Protein AF-A0A945HD72-F1 (afdb_monomer)

Nearest PDB structures (foldseek):
  7b0u-assembly1_F  TM=3.436E-01  e=5.715E+00  Listeria innocua Clip11262
  9iuz-assembly1_C  TM=2.947E-01  e=4.280E+00  Arabidopsis thaliana

Radius of gyration: 13.6 Å; Cα contacts (8 Å, |Δi|>4): 40; chains: 1; bounding box: 23×21×40 Å

Structure (mmCIF, N/CA/C/O backbone):
data_AF-A0A945HD72-F1
#
_entry.id   AF-A0A945HD72-F1
#
loop_
_atom_site.group_PDB
_atom_site.id
_atom_site.type_symbol
_atom_site.label_atom_id
_atom_site.label_alt_id
_atom_site.label_comp_id
_atom_site.label_asym_id
_atom_site.label_entity_id
_atom_site.label_seq_id
_atom_site.pdbx_PDB_ins_code
_atom_site.Cartn_x
_atom_site.Cartn_y
_atom_site.Cartn_z
_atom_site.occupancy
_atom_site.B_iso_or_equiv
_atom_site.au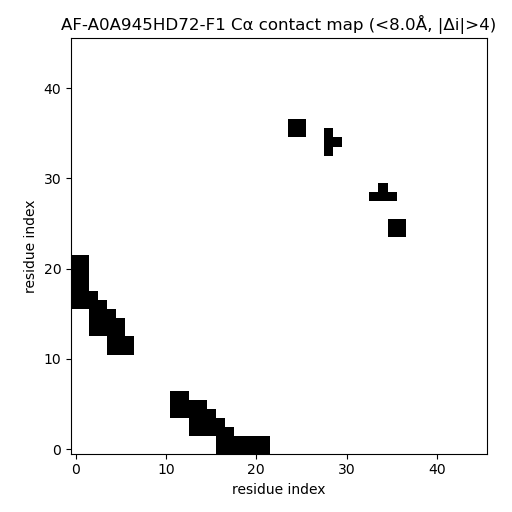th_seq_id
_atom_site.auth_comp_id
_atom_site.auth_asym_id
_atom_site.auth_atom_id
_atom_site.pdbx_PDB_model_num
ATOM 1 N N . MET A 1 1 ? -1.088 3.867 -5.639 1.00 89.44 1 MET A N 1
ATOM 2 C CA . MET A 1 1 ? -1.671 4.528 -4.452 1.00 89.44 1 MET A CA 1
ATOM 3 C C . MET A 1 1 ? -1.405 3.666 -3.228 1.00 89.44 1 MET A C 1
ATOM 5 O O . MET A 1 1 ? -1.345 2.449 -3.362 1.00 89.44 1 MET A O 1
ATOM 9 N N . ASN A 1 2 ? -1.214 4.283 -2.067 1.00 92.69 2 ASN A N 1
ATOM 10 C CA . ASN A 1 2 ? -1.085 3.625 -0.771 1.00 92.69 2 ASN A CA 1
ATOM 11 C C . ASN A 1 2 ? -2.079 4.250 0.211 1.00 92.69 2 ASN A C 1
ATOM 13 O O . ASN A 1 2 ? -2.311 5.456 0.157 1.00 92.69 2 ASN A O 1
ATOM 17 N N . ILE A 1 3 ? -2.661 3.422 1.074 1.00 94.94 3 ILE A N 1
ATOM 18 C CA . ILE A 1 3 ? -3.634 3.838 2.080 1.00 94.94 3 ILE A CA 1
ATOM 19 C C . ILE A 1 3 ? -3.138 3.340 3.433 1.00 94.94 3 ILE A C 1
ATOM 21 O O . ILE A 1 3 ? -2.718 2.184 3.539 1.00 94.94 3 ILE A O 1
ATOM 25 N N . LEU A 1 4 ? -3.176 4.208 4.441 1.00 95.31 4 LEU A N 1
ATOM 26 C CA . LEU A 1 4 ? -2.861 3.860 5.818 1.00 95.31 4 LEU A CA 1
ATOM 27 C C . LEU A 1 4 ? -4.152 3.792 6.632 1.00 95.31 4 LEU A C 1
ATOM 29 O O . LEU A 1 4 ? -4.907 4.764 6.698 1.00 95.31 4 LEU A O 1
ATOM 33 N N . PHE A 1 5 ? -4.368 2.644 7.266 1.00 96.75 5 PHE A N 1
ATOM 34 C CA . PHE A 1 5 ? -5.508 2.396 8.139 1.00 96.75 5 PHE A CA 1
ATOM 35 C C . PHE A 1 5 ? -5.049 2.212 9.589 1.00 96.75 5 PHE A C 1
ATOM 37 O O . PHE A 1 5 ? -3.962 1.684 9.833 1.00 96.75 5 PHE A O 1
ATOM 44 N N . ALA A 1 6 ? -5.895 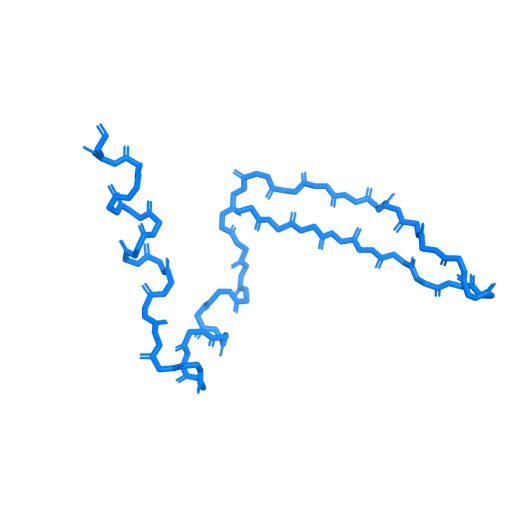2.605 10.540 1.00 96.94 6 ALA A N 1
ATOM 45 C CA . ALA A 1 6 ? -5.849 2.140 11.924 1.00 96.94 6 ALA A CA 1
ATOM 46 C C . ALA A 1 6 ? -7.020 1.187 12.170 1.00 96.94 6 ALA A C 1
ATOM 48 O O . ALA A 1 6 ? -8.107 1.397 11.640 1.00 96.94 6 ALA A O 1
ATOM 49 N N . VAL A 1 7 ? -6.798 0.154 12.979 1.00 96.69 7 VAL A N 1
ATOM 50 C CA . VAL A 1 7 ? -7.844 -0.785 13.394 1.00 96.69 7 VAL A CA 1
ATOM 51 C C . VAL A 1 7 ? -7.908 -0.775 14.912 1.00 96.69 7 VAL A C 1
ATOM 53 O O . VAL A 1 7 ? -6.878 -0.957 15.568 1.00 96.69 7 VAL A O 1
ATOM 56 N N . LYS A 1 8 ? -9.094 -0.529 15.465 1.00 97.12 8 LYS A N 1
ATOM 57 C CA . LYS A 1 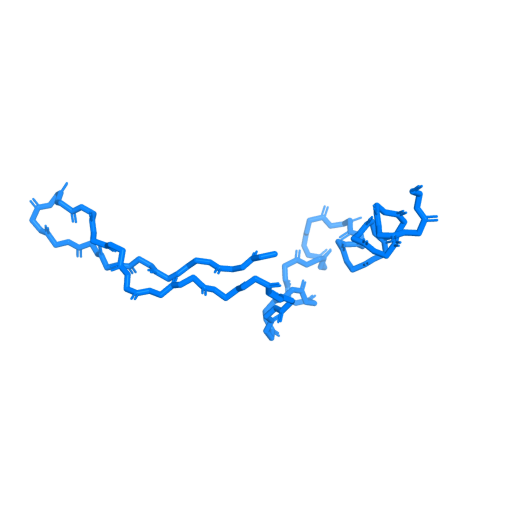8 ? -9.326 -0.512 16.909 1.00 97.12 8 LYS A CA 1
ATOM 58 C C . LYS A 1 8 ? -10.756 -0.950 17.198 1.00 97.12 8 LYS A C 1
ATOM 60 O O . LYS A 1 8 ? -11.662 -0.428 16.569 1.00 97.12 8 LYS A O 1
ATOM 65 N N . ASP A 1 9 ? -10.936 -1.859 18.156 1.00 96.56 9 ASP A N 1
ATOM 66 C CA . ASP A 1 9 ? -12.260 -2.318 18.601 1.00 96.56 9 ASP A CA 1
ATOM 67 C C . ASP A 1 9 ? -13.152 -2.780 17.422 1.00 96.56 9 ASP A C 1
ATOM 69 O O . ASP A 1 9 ? -14.322 -2.431 17.339 1.00 96.56 9 ASP A O 1
ATOM 73 N N . ASP A 1 10 ? -12.560 -3.524 16.474 1.00 95.44 10 ASP A N 1
ATOM 74 C CA . ASP A 1 10 ? -13.164 -3.967 15.201 1.00 95.44 10 ASP A CA 1
ATOM 75 C C . ASP A 1 10 ? -13.626 -2.847 14.239 1.00 95.44 10 ASP A C 1
ATOM 77 O O . ASP A 1 10 ? -14.206 -3.118 13.185 1.00 95.44 10 ASP A O 1
ATOM 81 N N . GLU A 1 11 ? -13.287 -1.589 14.524 1.00 96.69 11 GLU A N 1
ATOM 82 C CA . GLU A 1 11 ? -13.514 -0.445 13.643 1.00 96.69 11 GLU A CA 1
ATOM 83 C C . GLU A 1 11 ? -12.258 -0.098 12.825 1.00 96.69 11 GLU A C 1
ATOM 85 O O . GLU A 1 11 ? -11.127 -0.101 13.326 1.00 96.69 11 GLU A O 1
ATOM 90 N N . ILE A 1 12 ? -12.459 0.219 11.540 1.00 96.94 12 ILE A N 1
ATOM 91 C CA . ILE A 1 12 ? -11.398 0.604 10.600 1.00 96.94 12 ILE A CA 1
ATOM 92 C C . ILE A 1 12 ? -11.443 2.117 10.381 1.00 96.94 12 ILE A C 1
ATOM 94 O O . ILE A 1 12 ? -12.422 2.659 9.872 1.00 96.94 12 ILE A O 1
ATOM 98 N N . PHE A 1 13 ? -10.338 2.790 10.686 1.00 97.31 13 PHE A N 1
ATOM 99 C CA . PHE A 1 13 ? -10.156 4.226 10.511 1.00 97.31 13 PHE A CA 1
ATOM 100 C C . PHE A 1 13 ? -9.199 4.505 9.356 1.00 97.31 13 PHE A C 1
ATOM 102 O O . PHE A 1 13 ? -8.119 3.918 9.268 1.00 97.31 13 PHE A O 1
ATOM 109 N N . LEU A 1 14 ? -9.570 5.441 8.485 1.00 96.44 14 LEU A N 1
ATOM 110 C CA . LEU A 1 14 ? -8.688 5.957 7.444 1.00 96.44 14 LEU A CA 1
ATOM 111 C C . LEU A 1 14 ? -7.790 7.054 8.029 1.00 96.44 14 LEU A C 1
ATOM 113 O O . LEU A 1 14 ? -8.299 8.061 8.514 1.00 96.44 14 LEU A O 1
ATOM 117 N N . ILE A 1 15 ? -6.469 6.874 7.959 1.00 96.31 15 ILE A N 1
ATOM 118 C CA . ILE A 1 15 ? -5.502 7.877 8.431 1.00 96.31 15 ILE A CA 1
ATOM 119 C C . ILE A 1 15 ? -5.078 8.782 7.277 1.00 96.31 15 ILE A C 1
ATOM 121 O O . ILE A 1 15 ? -5.241 9.996 7.333 1.00 96.31 15 ILE A O 1
ATOM 125 N N . GLU A 1 16 ? -4.515 8.189 6.225 1.00 95.94 16 GLU A N 1
ATOM 126 C CA . GLU A 1 16 ? -3.996 8.936 5.084 1.00 95.94 16 GLU A CA 1
ATOM 127 C C . GLU A 1 16 ? -4.129 8.147 3.784 1.00 95.94 16 GLU A C 1
ATOM 129 O O . GLU A 1 16 ? -4.082 6.913 3.752 1.00 95.94 16 GLU A O 1
ATOM 134 N N . VAL A 1 17 ? -4.241 8.893 2.688 1.00 95.19 17 VAL A N 1
ATOM 135 C CA . VAL A 1 17 ? -4.186 8.359 1.331 1.00 95.19 17 VAL A CA 1
ATOM 136 C C . VAL A 1 17 ? -3.052 9.056 0.597 1.00 95.19 17 VAL A C 1
ATOM 138 O O . VAL A 1 17 ? -3.059 10.269 0.409 1.00 95.19 17 VAL A O 1
ATOM 141 N N . ASN A 1 18 ? -2.080 8.270 0.148 1.00 95.81 18 ASN A N 1
ATOM 142 C CA . ASN A 1 18 ? -0.964 8.729 -0.660 1.00 95.81 18 ASN A CA 1
ATOM 143 C C . ASN A 1 18 ? -1.179 8.266 -2.113 1.00 95.81 18 ASN A C 1
ATOM 145 O O . ASN A 1 18 ? -0.911 7.098 -2.429 1.00 95.81 18 ASN A O 1
ATOM 149 N N . PRO A 1 19 ? -1.605 9.141 -3.046 1.00 91.81 19 PRO A N 1
ATOM 150 C CA . PRO A 1 19 ? -1.824 8.795 -4.456 1.00 91.81 19 PRO A CA 1
ATOM 151 C C . PRO A 1 19 ? -0.506 8.675 -5.246 1.00 91.81 19 PRO A C 1
ATOM 153 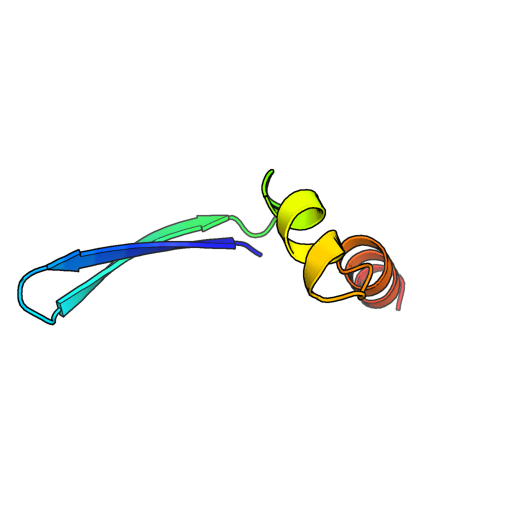O O . PRO A 1 19 ? -0.402 9.061 -6.401 1.00 91.81 19 PRO A O 1
ATOM 156 N N . ARG A 1 20 ? 0.528 8.110 -4.622 1.00 91.75 20 ARG A N 1
ATOM 157 C CA . ARG A 1 20 ? 1.848 7.858 -5.207 1.00 91.75 20 ARG A CA 1
ATOM 158 C C . ARG A 1 20 ? 2.322 6.454 -4.858 1.00 91.75 20 ARG A C 1
ATOM 160 O O . ARG A 1 20 ? 1.709 5.753 -4.047 1.00 91.75 20 ARG A O 1
ATOM 167 N N . ALA A 1 21 ? 3.417 6.029 -5.479 1.00 88.25 21 ALA A N 1
ATOM 168 C CA . ALA A 1 21 ? 4.136 4.849 -5.023 1.00 88.25 21 ALA A CA 1
ATOM 169 C C . ALA A 1 21 ? 4.677 5.088 -3.601 1.00 88.25 21 ALA A C 1
ATOM 171 O O . ALA A 1 21 ? 5.099 6.194 -3.245 1.00 88.25 21 ALA A O 1
ATOM 172 N N . TYR A 1 22 ? 4.657 4.041 -2.782 1.00 90.19 22 TYR A N 1
ATOM 173 C CA . TYR A 1 22 ? 5.172 4.072 -1.418 1.00 90.19 22 TYR A CA 1
ATOM 174 C C . TYR A 1 22 ? 6.397 3.164 -1.294 1.00 90.19 22 TYR A C 1
ATOM 176 O O . TYR A 1 22 ? 6.642 2.292 -2.127 1.00 90.19 22 TYR A O 1
ATOM 184 N N . ARG A 1 23 ? 7.193 3.378 -0.245 1.00 88.50 23 ARG A N 1
ATOM 185 C CA . ARG A 1 23 ? 8.546 2.804 -0.106 1.00 88.50 23 ARG A CA 1
ATOM 186 C C . ARG A 1 23 ? 8.583 1.276 -0.005 1.00 88.50 23 ARG A C 1
ATOM 188 O O . ARG A 1 23 ? 9.640 0.674 -0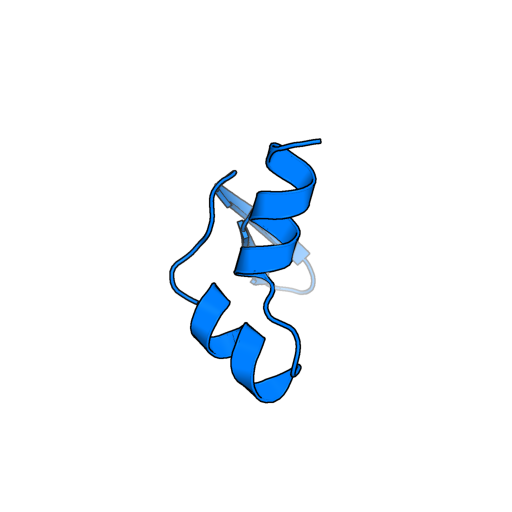.121 1.00 88.50 23 ARG A O 1
ATOM 195 N N . THR A 1 24 ? 7.432 0.653 0.196 1.00 90.19 24 THR A N 1
ATOM 196 C CA . THR A 1 24 ? 7.284 -0.782 0.414 1.00 90.19 24 THR A CA 1
ATOM 197 C C . THR A 1 24 ? 6.863 -1.533 -0.868 1.00 90.19 24 THR A C 1
ATOM 199 O O . THR A 1 24 ? 6.886 -2.764 -0.896 1.00 90.19 24 THR A O 1
ATOM 202 N N . VAL A 1 25 ? 6.604 -0.828 -1.983 1.00 91.25 25 VAL A N 1
ATOM 203 C CA . VAL A 1 25 ? 6.318 -1.446 -3.296 1.00 91.25 25 VAL A CA 1
ATOM 204 C C . VAL A 1 25 ? 7.399 -2.452 -3.735 1.00 91.25 25 VAL A C 1
ATOM 206 O O . VAL A 1 25 ? 7.029 -3.561 -4.129 1.00 91.25 25 VAL A O 1
ATOM 209 N N . PRO A 1 26 ? 8.717 -2.162 -3.643 1.00 89.69 26 PRO A N 1
ATOM 210 C CA . PRO A 1 26 ? 9.745 -3.134 -4.030 1.00 89.69 26 PRO A CA 1
ATOM 21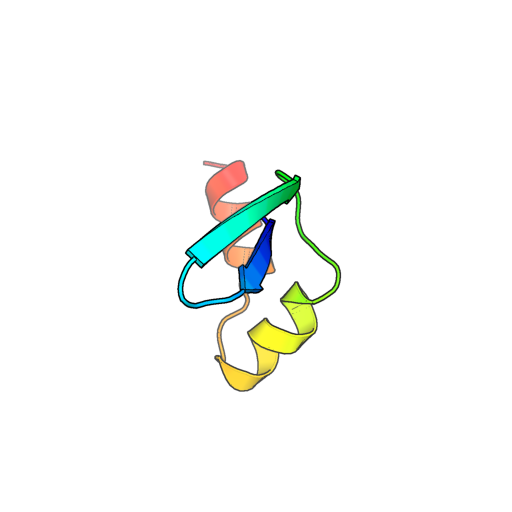1 C C . PRO A 1 26 ? 9.803 -4.348 -3.098 1.00 89.69 26 PRO A C 1
ATOM 213 O O . PRO A 1 26 ? 10.122 -5.449 -3.543 1.00 89.69 26 PRO A O 1
ATOM 216 N N . PHE A 1 27 ? 9.478 -4.155 -1.815 1.00 92.50 27 PHE A N 1
ATOM 217 C CA . PHE A 1 27 ? 9.431 -5.233 -0.829 1.00 92.50 27 PHE A CA 1
ATOM 218 C C . PHE A 1 27 ? 8.319 -6.234 -1.158 1.00 92.50 27 PHE A C 1
ATOM 220 O O . PHE A 1 27 ? 8.576 -7.431 -1.153 1.00 92.50 27 PHE A O 1
ATOM 227 N N . PHE A 1 28 ? 7.128 -5.757 -1.537 1.00 89.62 28 PHE A N 1
ATOM 228 C CA . PHE A 1 28 ? 6.011 -6.623 -1.932 1.00 89.62 28 PHE A CA 1
ATOM 229 C C . PHE A 1 28 ? 6.146 -7.213 -3.338 1.00 89.62 28 PHE A C 1
ATOM 231 O O . PHE A 1 28 ? 5.721 -8.340 -3.570 1.00 89.62 28 PHE A O 1
ATOM 238 N N . SER A 1 29 ? 6.774 -6.497 -4.271 1.00 92.31 29 SER A N 1
ATOM 239 C CA . SER A 1 29 ? 6.924 -6.980 -5.654 1.00 92.31 29 SER A CA 1
ATOM 240 C C . SER A 1 29 ? 7.744 -8.276 -5.743 1.00 92.31 29 SER A C 1
ATOM 242 O O . SER A 1 29 ? 7.499 -9.100 -6.620 1.00 92.31 29 SER A O 1
ATOM 244 N N . LYS A 1 30 ? 8.701 -8.481 -4.826 1.00 89.06 30 LYS A N 1
ATOM 245 C CA . LYS A 1 30 ? 9.570 -9.670 -4.800 1.00 89.06 30 LYS A CA 1
ATOM 246 C C . LYS A 1 30 ? 8.820 -10.981 -4.499 1.00 89.06 30 LYS A C 1
ATOM 248 O O . LYS A 1 30 ? 8.863 -11.858 -5.354 1.00 89.06 30 LYS A O 1
ATOM 253 N N . PRO A 1 31 ? 8.139 -11.148 -3.346 1.00 94.88 31 PRO A N 1
ATOM 254 C CA . PRO A 1 31 ? 7.448 -12.397 -3.015 1.00 94.88 31 PRO A CA 1
ATOM 255 C C . PRO A 1 31 ? 6.226 -12.658 -3.899 1.00 94.88 31 PRO A C 1
ATOM 257 O O . PRO A 1 31 ? 5.902 -13.809 -4.157 1.00 94.88 31 PRO A O 1
ATOM 260 N N . ILE A 1 32 ? 5.569 -11.604 -4.394 1.00 93.81 32 ILE A N 1
ATOM 261 C CA . ILE A 1 32 ? 4.425 -11.739 -5.307 1.00 93.81 32 ILE A CA 1
ATOM 262 C C . ILE A 1 32 ? 4.894 -12.197 -6.703 1.00 93.81 32 ILE A C 1
ATOM 264 O O . ILE A 1 32 ? 4.09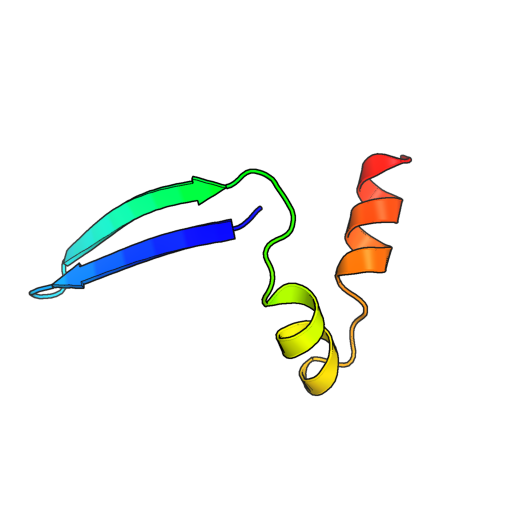5 -12.708 -7.481 1.00 93.81 32 ILE A O 1
ATOM 268 N N . GLY A 1 33 ? 6.178 -12.032 -7.048 1.00 93.94 33 GLY A N 1
ATOM 269 C CA . GLY A 1 33 ? 6.724 -12.405 -8.359 1.00 93.94 33 GLY A CA 1
ATOM 270 C C . GLY A 1 33 ? 6.281 -11.487 -9.502 1.00 93.94 33 GLY A C 1
ATOM 271 O O . GLY A 1 33 ? 6.4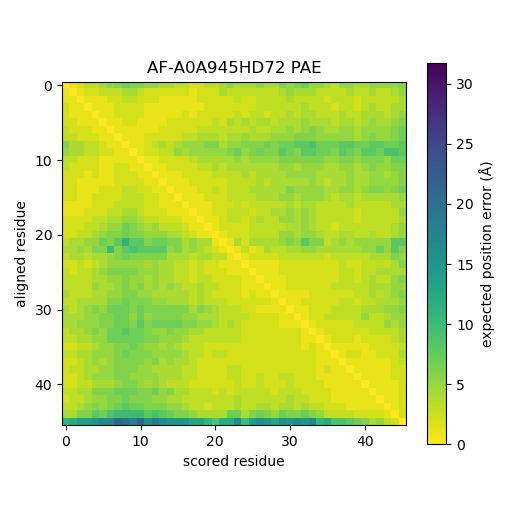82 -11.809 -10.669 1.00 93.94 33 GLY A O 1
ATOM 272 N N . HIS A 1 34 ? 5.682 -10.341 -9.175 1.00 94.62 34 HIS A N 1
ATOM 273 C CA . HIS A 1 34 ? 5.108 -9.409 -10.138 1.00 94.62 34 HIS A CA 1
ATOM 274 C C . HIS A 1 34 ? 5.749 -8.021 -9.979 1.00 94.62 34 HIS A C 1
ATOM 276 O O . HIS A 1 34 ? 5.744 -7.461 -8.878 1.00 94.62 34 HIS A O 1
ATOM 282 N N . PRO A 1 35 ? 6.285 -7.416 -11.057 1.00 93.00 35 PRO A N 1
ATOM 283 C CA . PRO A 1 35 ? 6.905 -6.097 -11.003 1.00 93.00 35 PRO A CA 1
ATOM 284 C C . PRO A 1 35 ? 5.843 -4.983 -10.982 1.00 93.00 35 PRO A C 1
ATOM 286 O O . PRO A 1 35 ? 5.613 -4.309 -11.985 1.00 93.00 35 PRO A O 1
ATOM 289 N N . LEU A 1 36 ? 5.228 -4.746 -9.818 1.00 92.56 36 LEU A N 1
ATOM 290 C CA . LEU A 1 36 ? 4.131 -3.779 -9.632 1.00 92.56 36 LEU A CA 1
ATOM 291 C C . LEU A 1 36 ? 4.466 -2.363 -10.135 1.00 92.56 36 LEU A C 1
ATOM 293 O O . LEU A 1 36 ? 3.607 -1.669 -10.680 1.00 92.56 36 LEU A O 1
ATOM 297 N N . GLY A 1 37 ? 5.727 -1.939 -9.993 1.00 92.12 37 GLY A N 1
ATOM 298 C CA . GLY A 1 37 ? 6.196 -0.658 -10.528 1.00 92.12 37 GLY A CA 1
ATOM 299 C C . GLY A 1 37 ? 6.079 -0.573 -12.053 1.00 92.12 37 GLY A C 1
ATOM 300 O O . GLY A 1 37 ? 5.586 0.426 -12.566 1.00 92.12 37 GLY A O 1
ATOM 301 N N . LYS A 1 38 ? 6.439 -1.647 -12.769 1.00 93.62 38 LYS A N 1
ATOM 302 C CA . LYS A 1 38 ? 6.363 -1.715 -14.237 1.00 93.62 38 LYS A CA 1
ATOM 303 C C . LYS A 1 38 ? 4.919 -1.626 -14.722 1.00 93.62 38 LYS A C 1
ATOM 305 O O . LYS A 1 38 ? 4.638 -0.883 -15.653 1.00 93.62 38 LYS A O 1
ATOM 310 N N . TYR A 1 39 ? 4.011 -2.341 -14.060 1.00 94.06 39 TYR A N 1
ATOM 311 C CA . TYR A 1 39 ? 2.584 -2.298 -14.390 1.00 94.06 39 TYR A CA 1
ATOM 312 C C . TYR A 1 39 ? 1.997 -0.907 -14.186 1.00 94.06 39 TYR A C 1
ATOM 314 O O . TYR A 1 39 ? 1.243 -0.429 -15.023 1.00 94.06 39 TYR A O 1
ATOM 322 N N . THR A 1 40 ? 2.390 -0.232 -13.103 1.00 92.75 40 THR A N 1
ATOM 323 C CA . THR A 1 40 ? 1.935 1.137 -12.842 1.00 92.75 40 THR A CA 1
ATOM 324 C C . THR A 1 40 ? 2.429 2.096 -13.927 1.00 92.75 40 THR A C 1
ATOM 326 O O . THR A 1 40 ? 1.656 2.918 -14.396 1.00 92.75 40 THR A O 1
ATOM 329 N N . THR A 1 41 ? 3.687 1.974 -14.367 1.00 94.94 41 THR A N 1
ATOM 330 C CA . THR A 1 41 ? 4.212 2.774 -15.485 1.00 94.94 41 THR A CA 1
ATOM 331 C C . THR A 1 41 ? 3.450 2.513 -16.780 1.00 94.94 41 THR A C 1
ATOM 333 O O . THR A 1 41 ? 3.128 3.467 -17.472 1.00 94.94 41 THR A O 1
ATOM 336 N N . TRP A 1 42 ? 3.135 1.254 -17.098 1.00 96.12 42 TRP A N 1
ATOM 337 C CA . TRP A 1 42 ? 2.328 0.927 -18.277 1.00 96.12 42 TRP A C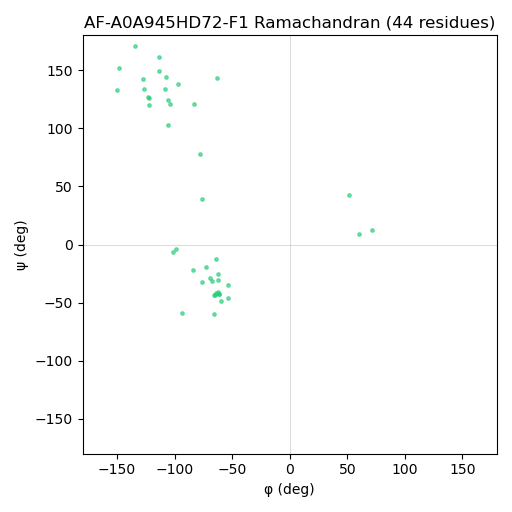A 1
ATOM 338 C C . TRP A 1 42 ? 0.948 1.580 -18.228 1.00 96.12 42 TRP A C 1
ATOM 340 O O . TRP A 1 42 ? 0.595 2.282 -19.162 1.00 96.12 42 TRP A O 1
ATOM 350 N N . LEU A 1 43 ? 0.236 1.456 -17.105 1.00 94.00 43 LEU A N 1
ATOM 351 C CA . LEU A 1 43 ? -1.076 2.085 -16.911 1.00 94.00 43 LEU A CA 1
ATOM 352 C C . LEU A 1 43 ? -1.050 3.620 -16.966 1.00 94.00 43 LEU A C 1
ATOM 354 O O . LEU A 1 43 ? -2.081 4.229 -17.202 1.00 94.00 43 LEU A O 1
ATOM 358 N N . MET A 1 44 ? 0.088 4.252 -16.667 1.00 93.25 44 MET A N 1
ATOM 359 C CA . MET A 1 44 ? 0.236 5.713 -16.723 1.00 93.25 44 MET A CA 1
ATOM 360 C C . MET A 1 44 ? 0.560 6.238 -18.124 1.00 93.25 44 MET A C 1
ATOM 362 O O . MET A 1 44 ? 0.421 7.436 -18.358 1.00 93.25 44 MET A O 1
ATOM 366 N N . LEU A 1 45 ? 1.096 5.383 -18.996 1.00 93.44 45 LEU A N 1
ATOM 367 C CA . LEU A 1 45 ? 1.544 5.745 -20.344 1.00 93.44 45 LEU A CA 1
ATOM 368 C C . LEU A 1 45 ? 0.545 5.341 -21.434 1.00 93.44 45 LEU A C 1
ATOM 370 O O . LEU A 1 45 ? 0.768 5.675 -22.596 1.00 93.44 45 LEU A O 1
ATOM 374 N N . GLU A 1 46 ? -0.502 4.616 -21.055 1.00 73.75 46 GLU A N 1
ATOM 375 C CA . GLU A 1 46 ? -1.683 4.339 -21.872 1.00 73.75 46 GLU A CA 1
ATOM 376 C C . GLU A 1 46 ? -2.741 5.424 -21.653 1.00 73.75 46 GLU A C 1
ATOM 378 O O . GLU A 1 46 ? -3.235 5.959 -22.671 1.00 73.75 46 GLU A O 1
#

Secondary structure (DSSP, 8-state):
-EEEEEEETTEEEEEEEE-S--TTHHHHHHHHTS-HHHHHHHHHH-

Mean predicted aligned error: 3.55 Å

Foldseek 3Di:
DDWDWDADPNDIHTDDDDPDDDPCLVVVCVVVVHNVVVVVVVVVVD

Sequence (46 aa):
MNILFAVKDDEIFLIEVNPRAYRTVPFFSKPIGHPLGKYTTWLMLE

pLDDT: mean 93.23, std 3.87, range [73.75, 97.31]

Solvent-accessible surface area (backbone atoms only — not comparable to full-atom values): 3008 Å² total; per-residue (Å²): 101,44,75,44,71,48,79,56,96,95,41,82,42,85,75,50,76,42,90,42,89,56,94,56,54,70,66,53,23,58,85,72,74,42,65,59,69,59,54,50,53,51,70,72,73,109